Protein AF-A0A9N9B9N1-F1 (afdb_monomer_lite)

Structure (mmCIF, N/CA/C/O backbone):
data_AF-A0A9N9B9N1-F1
#
_entry.id   AF-A0A9N9B9N1-F1
#
loop_
_atom_site.group_PDB
_atom_site.id
_atom_site.type_symbol
_atom_site.label_atom_id
_atom_site.label_alt_id
_atom_site.label_comp_id
_atom_site.label_asym_id
_atom_site.label_entity_id
_atom_site.label_seq_id
_atom_site.pdbx_PDB_ins_code
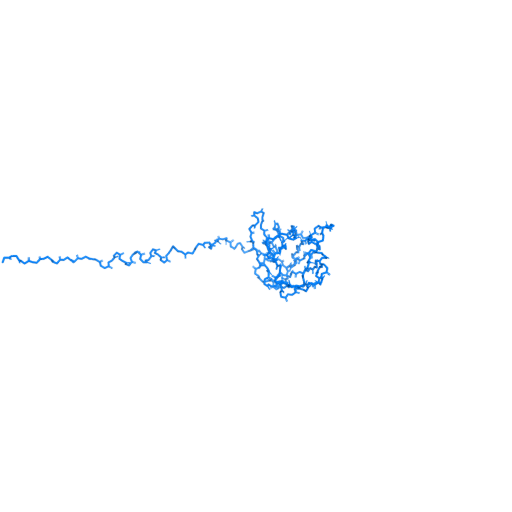_atom_site.Cartn_x
_atom_site.Cartn_y
_atom_site.Cartn_z
_atom_site.occupancy
_atom_site.B_iso_or_equiv
_atom_site.auth_seq_id
_atom_site.auth_comp_id
_atom_site.auth_asym_id
_atom_site.auth_atom_id
_atom_site.pdbx_PDB_model_num
ATOM 1 N N . MET A 1 1 ? -71.454 -36.888 -38.373 1.00 40.66 1 MET A N 1
ATOM 2 C CA . MET A 1 1 ? -70.772 -37.922 -37.566 1.00 40.66 1 MET A CA 1
ATOM 3 C C . MET A 1 1 ? -69.527 -37.266 -36.966 1.00 40.66 1 MET A C 1
ATOM 5 O O . MET A 1 1 ? -68.814 -36.627 -37.720 1.00 40.66 1 MET A O 1
ATOM 9 N N . LEU A 1 2 ? -69.372 -37.355 -35.636 1.00 39.25 2 LEU A N 1
ATOM 10 C CA . LEU A 1 2 ? -68.363 -36.758 -34.728 1.00 39.25 2 LEU A CA 1
ATOM 11 C C . LEU A 1 2 ? -68.266 -35.217 -34.574 1.00 39.25 2 LEU A C 1
ATOM 13 O O . LEU A 1 2 ? -67.904 -34.485 -35.488 1.00 39.25 2 LEU A O 1
ATOM 17 N N . LYS A 1 3 ? -68.555 -34.767 -33.337 1.00 35.62 3 LYS A N 1
ATOM 18 C CA . LYS A 1 3 ? -68.113 -33.497 -32.728 1.00 35.62 3 LYS A CA 1
ATOM 19 C C . LYS A 1 3 ? -66.697 -33.673 -32.085 1.00 35.62 3 LYS A C 1
ATOM 21 O O . LYS A 1 3 ? -66.055 -34.677 -32.382 1.00 35.62 3 LYS A O 1
ATOM 26 N N . PRO A 1 4 ? -66.170 -32.749 -31.246 1.00 48.12 4 PRO A N 1
ATOM 27 C CA . PRO A 1 4 ? -64.843 -32.157 -31.399 1.00 48.12 4 PRO A CA 1
ATOM 28 C C . PRO A 1 4 ? -63.849 -32.715 -30.359 1.00 48.12 4 PRO A C 1
ATOM 30 O O . PRO A 1 4 ? -64.243 -33.394 -29.416 1.00 48.12 4 PRO A O 1
ATOM 33 N N . PHE A 1 5 ? -62.569 -32.359 -30.455 1.00 39.94 5 PHE A N 1
ATOM 34 C CA . PHE A 1 5 ? -61.689 -32.391 -29.286 1.00 39.94 5 PHE A CA 1
ATOM 35 C C . PHE A 1 5 ? -60.999 -31.042 -29.126 1.00 39.94 5 PHE A C 1
ATOM 37 O O . PHE A 1 5 ? -60.086 -30.680 -29.862 1.00 39.94 5 PHE A O 1
ATOM 44 N N . ALA A 1 6 ? -61.493 -30.293 -28.143 1.00 42.19 6 ALA A N 1
ATOM 45 C CA . ALA A 1 6 ? -60.754 -29.229 -27.501 1.00 42.19 6 ALA A CA 1
ATOM 46 C C . ALA A 1 6 ? -59.571 -29.856 -26.755 1.00 42.19 6 ALA A C 1
ATOM 48 O O . ALA A 1 6 ? -59.774 -30.741 -25.924 1.00 42.19 6 ALA A O 1
ATOM 49 N N . PHE A 1 7 ? -58.354 -29.379 -27.015 1.00 39.34 7 PHE A N 1
ATOM 50 C CA . PHE A 1 7 ? -57.241 -29.578 -26.096 1.00 39.34 7 PHE A CA 1
ATOM 51 C C . PHE A 1 7 ? -57.002 -28.273 -25.343 1.00 39.34 7 PHE A C 1
ATOM 53 O O . PHE A 1 7 ? -56.389 -27.323 -25.822 1.00 39.34 7 PHE A O 1
ATOM 60 N N . LEU A 1 8 ? -57.595 -28.239 -24.157 1.00 42.53 8 LEU A N 1
ATOM 61 C CA . LEU A 1 8 ? -57.394 -27.263 -23.105 1.00 42.53 8 LEU A CA 1
ATOM 62 C C . LEU A 1 8 ? -56.224 -27.756 -22.245 1.00 42.53 8 LEU A C 1
ATOM 64 O O . LEU A 1 8 ? -56.429 -28.703 -21.500 1.00 42.5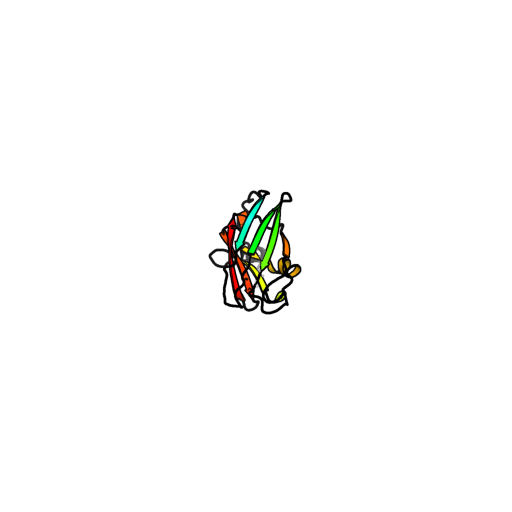3 8 LEU A O 1
ATOM 68 N N . MET A 1 9 ? -55.040 -27.140 -22.307 1.00 39.34 9 MET A N 1
ATOM 69 C CA . MET A 1 9 ? -54.016 -27.193 -21.242 1.00 39.34 9 MET A CA 1
ATOM 70 C C . MET A 1 9 ? -52.885 -26.186 -21.532 1.00 39.34 9 MET A C 1
ATOM 72 O O . MET A 1 9 ? -52.481 -26.089 -22.680 1.00 39.34 9 MET A O 1
ATOM 76 N N . ILE A 1 10 ? -52.222 -25.444 -20.633 1.00 45.28 10 ILE A N 1
ATOM 77 C CA . ILE A 1 10 ? -52.356 -24.995 -19.231 1.00 45.28 10 ILE A CA 1
ATOM 78 C C . ILE A 1 10 ? -51.421 -23.749 -19.166 1.00 45.28 10 ILE A C 1
ATOM 80 O O . ILE A 1 10 ? -50.221 -23.916 -19.383 1.00 45.28 10 ILE A O 1
ATOM 84 N N . PRO A 1 11 ? -51.858 -22.517 -18.817 1.00 45.56 11 PRO A N 1
ATOM 85 C CA . PRO A 1 11 ? -50.962 -21.345 -18.745 1.00 45.56 11 PRO A CA 1
ATOM 86 C C . PRO A 1 11 ? -50.082 -21.286 -17.481 1.00 45.56 11 PRO A C 1
ATOM 88 O O . PRO A 1 11 ? -49.464 -20.264 -17.195 1.00 45.56 11 PRO A O 1
ATOM 91 N N . LYS A 1 12 ? -50.044 -22.350 -16.669 1.00 45.97 12 LYS A N 1
ATOM 92 C CA . LYS A 1 12 ? -49.435 -22.333 -15.327 1.00 45.97 12 LYS A CA 1
ATOM 93 C C . LYS A 1 12 ? -48.037 -22.950 -15.219 1.00 45.97 12 LYS A C 1
ATOM 95 O O . LYS A 1 12 ? -47.396 -22.737 -14.196 1.00 45.97 12 LYS A O 1
ATOM 100 N N . LEU A 1 13 ? -47.523 -23.639 -16.245 1.00 46.22 13 LEU A N 1
ATOM 101 C CA . LEU A 1 13 ? -46.145 -24.166 -16.209 1.00 46.22 13 LEU A CA 1
ATOM 102 C C . LEU A 1 13 ? -45.085 -23.184 -16.732 1.00 46.22 13 LEU A C 1
ATOM 104 O O . LEU A 1 13 ? -43.937 -23.246 -16.299 1.00 46.22 13 LEU A O 1
ATOM 108 N N . LEU A 1 14 ? -45.460 -22.229 -17.589 1.00 44.88 14 LEU A N 1
ATOM 109 C CA . LEU A 1 14 ? -44.500 -21.272 -18.152 1.00 44.88 14 LEU A CA 1
ATOM 110 C C . LEU A 1 14 ? -44.089 -20.185 -17.139 1.00 44.88 14 LEU A C 1
ATOM 112 O O . LEU A 1 14 ? -42.948 -19.733 -17.130 1.00 44.88 14 LEU A O 1
ATOM 116 N N . GLY A 1 15 ? -44.987 -19.829 -16.213 1.00 43.19 15 GLY A N 1
ATOM 117 C CA . GLY A 1 15 ? -44.697 -18.875 -15.137 1.00 43.19 15 GLY A CA 1
ATOM 118 C C . GLY A 1 15 ? -43.810 -19.432 -14.016 1.00 43.19 15 GLY A C 1
ATOM 119 O O . GLY A 1 15 ? -43.163 -18.659 -13.315 1.00 43.19 15 GLY A O 1
ATOM 120 N N . PHE A 1 16 ? -43.747 -20.758 -13.841 1.00 46.84 16 PHE A N 1
ATOM 121 C CA . PHE A 1 16 ? -42.927 -21.382 -12.795 1.00 46.84 16 PHE A CA 1
ATOM 122 C C . PHE A 1 16 ? -41.467 -21.560 -13.243 1.00 46.84 16 PHE A C 1
ATOM 124 O O . PHE A 1 16 ? -40.557 -21.315 -12.457 1.00 46.84 16 PHE A O 1
ATOM 131 N N . LEU A 1 17 ? -41.230 -21.860 -14.526 1.00 44.81 17 LEU A N 1
ATOM 132 C CA . LEU A 1 17 ? -39.879 -21.944 -15.099 1.00 44.81 17 LEU A CA 1
ATOM 133 C C . LEU A 1 17 ? -39.189 -20.573 -15.212 1.00 44.81 17 LEU A C 1
ATOM 135 O O . LEU A 1 17 ? -37.994 -20.473 -14.937 1.00 44.81 17 LEU A O 1
ATOM 139 N N . LEU A 1 18 ? -39.933 -19.492 -15.484 1.00 44.84 18 LEU A N 1
ATOM 140 C CA . LEU A 1 18 ? -39.359 -18.137 -15.511 1.00 44.84 18 LEU A CA 1
ATOM 141 C C . LEU A 1 18 ? -39.012 -17.603 -14.105 1.00 44.84 18 LEU A C 1
ATOM 143 O O . LEU A 1 18 ? -38.116 -16.775 -13.951 1.00 44.84 18 LEU A O 1
ATOM 147 N N . ARG A 1 19 ? -39.675 -18.118 -13.057 1.00 42.84 19 ARG A N 1
ATOM 148 C CA . ARG A 1 19 ? -39.404 -17.753 -11.654 1.00 42.84 19 ARG A CA 1
ATOM 149 C C . ARG A 1 19 ? -38.213 -18.502 -11.049 1.00 42.84 19 ARG A C 1
ATOM 151 O O . ARG A 1 19 ? -37.667 -18.046 -10.047 1.00 42.84 19 ARG A O 1
ATOM 158 N N . ILE A 1 20 ? -37.806 -19.620 -11.653 1.00 46.19 20 ILE A N 1
ATOM 159 C CA . ILE A 1 20 ? -36.588 -20.357 -11.287 1.00 46.19 20 ILE A CA 1
ATOM 160 C C . ILE A 1 20 ? -35.369 -19.750 -12.003 1.00 46.19 20 ILE A C 1
ATOM 162 O O . ILE A 1 20 ? -34.319 -19.604 -11.382 1.00 46.19 20 ILE A O 1
ATOM 166 N N . TYR A 1 21 ? -35.528 -19.270 -13.242 1.00 38.81 21 TYR A N 1
ATOM 167 C CA . TYR A 1 21 ? -34.437 -18.634 -13.995 1.00 38.81 21 TYR A CA 1
ATOM 168 C C . TYR A 1 21 ? -34.027 -17.242 -13.486 1.00 38.81 21 TYR A C 1
ATOM 170 O O . TYR A 1 21 ? -32.867 -16.873 -13.606 1.00 38.81 21 TYR A O 1
ATOM 178 N N . GLN A 1 22 ? -34.915 -16.485 -12.831 1.00 40.22 22 GLN A N 1
ATOM 179 C CA . GLN A 1 22 ? -34.516 -15.241 -12.144 1.00 40.22 22 GLN A CA 1
ATOM 180 C C . GLN A 1 22 ? -33.880 -15.474 -10.761 1.00 40.22 22 GLN A C 1
ATOM 182 O O . GLN A 1 22 ? -33.460 -14.521 -10.105 1.00 40.22 22 GLN A O 1
ATOM 187 N N . LYS A 1 23 ? -33.809 -16.729 -10.297 1.00 41.50 23 LYS A N 1
ATOM 188 C CA . LYS A 1 23 ? -33.276 -17.095 -8.976 1.00 41.50 23 LYS A CA 1
ATOM 189 C C . LYS A 1 23 ? -31.932 -17.831 -9.040 1.00 41.50 23 LYS A C 1
ATOM 191 O O . LYS A 1 23 ? -31.412 -18.214 -7.995 1.00 41.50 23 LYS A O 1
ATOM 196 N N . LEU A 1 24 ? -31.367 -18.004 -10.235 1.00 44.34 24 LEU A N 1
ATOM 197 C CA . LEU A 1 24 ? -30.139 -18.758 -10.486 1.00 44.34 24 LEU A CA 1
ATOM 198 C C . LEU A 1 24 ? -29.281 -18.069 -11.559 1.00 44.34 24 LEU A C 1
ATOM 200 O O . LEU A 1 24 ? -29.029 -18.657 -12.597 1.00 44.34 24 LEU A O 1
ATOM 204 N N . ASP A 1 25 ? -28.858 -16.824 -11.322 1.00 41.22 25 ASP A N 1
ATOM 205 C CA . ASP A 1 25 ? -27.557 -16.351 -11.827 1.00 41.22 25 ASP A CA 1
ATOM 206 C C . ASP A 1 25 ? -27.137 -15.026 -11.169 1.00 41.22 25 ASP A C 1
ATOM 208 O O . ASP A 1 25 ? -27.359 -13.922 -11.665 1.00 41.22 25 ASP A O 1
ATOM 212 N N . LYS A 1 26 ? -26.537 -15.142 -9.985 1.00 40.34 26 LYS A N 1
ATOM 213 C CA . LYS A 1 26 ? -25.451 -14.250 -9.566 1.00 40.34 26 LYS A CA 1
ATOM 214 C C . LYS A 1 26 ? -24.383 -15.137 -8.936 1.00 40.34 26 LYS A C 1
ATOM 216 O O . LYS A 1 26 ? -24.467 -15.413 -7.736 1.00 40.34 26 LYS A O 1
ATOM 221 N N . PRO A 1 27 ? -23.429 -15.654 -9.721 1.00 37.59 27 PRO A N 1
ATOM 222 C CA . PRO A 1 27 ? -22.304 -16.375 -9.161 1.00 37.59 27 PRO A CA 1
ATOM 223 C C . PRO A 1 27 ? -21.456 -15.385 -8.354 1.00 37.59 27 PRO A C 1
ATOM 225 O O . PRO A 1 27 ? -21.017 -14.361 -8.870 1.00 37.59 27 PRO A O 1
ATOM 228 N N . GLY A 1 28 ? -21.248 -15.685 -7.070 1.00 41.22 28 GLY A N 1
ATOM 229 C CA . GLY A 1 28 ? -20.097 -15.159 -6.335 1.00 41.22 28 GLY A CA 1
ATOM 230 C C . GLY A 1 28 ? -20.293 -13.946 -5.426 1.00 41.22 28 GLY A C 1
ATOM 231 O O . GLY A 1 28 ? -19.295 -13.316 -5.094 1.00 41.22 28 GLY A O 1
ATOM 232 N N . LEU A 1 29 ? -21.503 -13.627 -4.945 1.00 38.44 29 LEU A N 1
ATOM 233 C CA . LEU A 1 29 ? -21.584 -12.795 -3.734 1.00 38.44 29 LEU A CA 1
ATOM 234 C C . LEU A 1 29 ? -21.310 -13.693 -2.519 1.00 38.44 29 LEU A C 1
ATOM 236 O O . LEU A 1 29 ? -22.238 -14.216 -1.896 1.00 38.44 29 LEU A O 1
ATOM 240 N N . ASP A 1 30 ? -20.022 -13.931 -2.257 1.00 40.31 30 ASP A N 1
ATOM 241 C CA . ASP A 1 30 ? -19.520 -14.508 -1.012 1.00 40.31 30 ASP A CA 1
ATOM 242 C C . ASP A 1 30 ? -20.118 -13.684 0.131 1.00 40.31 30 ASP A C 1
ATOM 244 O O . ASP A 1 30 ? -19.720 -12.545 0.382 1.00 40.31 30 ASP A O 1
ATOM 248 N N . ARG A 1 31 ? -21.157 -14.217 0.784 1.00 42.12 31 ARG A N 1
ATOM 249 C CA . ARG A 1 31 ? -21.695 -13.641 2.016 1.00 42.12 31 ARG A CA 1
ATOM 250 C C . ARG A 1 31 ? -20.704 -13.970 3.123 1.00 42.12 31 ARG A C 1
ATOM 252 O O . ARG A 1 31 ? -21.028 -14.717 4.045 1.00 42.12 31 ARG A O 1
ATOM 259 N N . ARG A 1 32 ? -19.507 -13.386 3.048 1.00 43.97 32 ARG A N 1
ATOM 260 C CA . ARG A 1 32 ? -18.729 -13.130 4.249 1.00 43.97 32 ARG A CA 1
ATOM 261 C C . ARG A 1 32 ? -19.653 -12.296 5.109 1.00 43.97 32 ARG A C 1
ATOM 263 O O . ARG A 1 32 ? -20.065 -11.201 4.731 1.00 43.97 32 ARG A O 1
ATOM 270 N N . VAL A 1 33 ? -20.078 -12.885 6.218 1.00 42.03 33 VAL A N 1
ATOM 271 C CA . VAL A 1 33 ? -20.577 -12.127 7.352 1.00 42.03 33 VAL A CA 1
ATOM 272 C C . VAL A 1 33 ? -19.554 -11.014 7.521 1.00 42.03 33 VAL A C 1
ATOM 274 O O . VAL A 1 33 ? -18.408 -11.300 7.863 1.00 42.03 33 VAL A O 1
ATOM 277 N N . TYR A 1 34 ? -19.926 -9.779 7.179 1.00 43.44 34 TYR A N 1
ATOM 278 C CA . TYR A 1 34 ? -19.193 -8.612 7.628 1.00 43.44 34 TYR A CA 1
ATOM 279 C C . TYR A 1 34 ? -19.348 -8.674 9.140 1.00 43.44 34 TYR A C 1
ATOM 281 O O . TYR A 1 34 ? -20.323 -8.177 9.703 1.00 43.44 34 TYR A O 1
ATOM 289 N N . LEU A 1 35 ? -18.456 -9.422 9.794 1.00 45.72 35 LEU A N 1
ATOM 290 C CA . LEU A 1 35 ? -18.167 -9.205 11.191 1.00 45.72 35 LEU A CA 1
ATOM 291 C C . LEU A 1 35 ? -17.943 -7.709 11.236 1.00 45.72 35 LEU A C 1
ATOM 293 O O . LEU A 1 35 ? -17.103 -7.197 10.502 1.00 45.72 35 LEU A O 1
ATOM 297 N N . THR A 1 36 ? -18.798 -6.997 11.960 1.00 46.72 36 THR A N 1
ATOM 298 C CA . THR A 1 36 ? -18.614 -5.574 12.179 1.00 46.72 36 THR A CA 1
ATOM 299 C C . THR A 1 36 ? -17.339 -5.469 12.997 1.00 46.72 36 THR A C 1
ATOM 301 O O . THR A 1 36 ? -17.373 -5.499 14.228 1.00 46.72 36 THR A O 1
ATOM 304 N N . THR A 1 37 ? -16.201 -5.496 12.310 1.00 56.28 37 THR A N 1
ATOM 305 C CA . THR A 1 37 ? -14.886 -5.432 12.909 1.00 56.28 37 THR A CA 1
ATOM 306 C C . THR A 1 37 ? -14.884 -4.106 13.643 1.00 56.28 37 THR A C 1
ATOM 308 O O . THR A 1 37 ? -15.175 -3.057 13.060 1.00 56.28 37 THR A O 1
ATOM 311 N N . LYS A 1 38 ? -14.747 -4.158 14.971 1.00 63.75 38 LYS A N 1
ATOM 312 C CA . LYS A 1 38 ? -14.807 -2.955 15.798 1.00 63.75 38 LYS A CA 1
ATOM 313 C C . LYS A 1 38 ? -13.619 -2.087 15.404 1.00 63.75 38 LYS A C 1
ATOM 315 O O . LYS A 1 38 ? -12.518 -2.341 15.870 1.00 63.75 38 LYS A O 1
ATOM 320 N N . ARG A 1 39 ? -13.871 -1.078 14.569 1.00 74.06 39 ARG A N 1
ATOM 321 C CA . ARG A 1 39 ? -12.916 -0.016 14.251 1.00 74.06 39 ARG A CA 1
ATOM 322 C C . ARG A 1 39 ? -12.422 0.600 15.556 1.00 74.06 39 ARG A C 1
ATOM 324 O O . ARG A 1 39 ? -13.243 1.038 16.371 1.00 74.06 39 ARG A O 1
ATOM 331 N N . LYS A 1 40 ? -11.110 0.590 15.775 1.00 77.81 40 LYS A N 1
ATOM 332 C CA . LYS A 1 40 ? -10.467 1.211 16.935 1.00 77.81 40 LYS A CA 1
ATOM 333 C C . LYS A 1 40 ? -9.553 2.306 16.423 1.00 77.81 40 LYS A C 1
ATOM 335 O O . LYS A 1 40 ? -8.560 2.023 15.763 1.00 77.81 40 LYS A O 1
ATOM 340 N N . ALA A 1 41 ? -9.903 3.551 16.727 1.00 84.19 41 ALA A N 1
ATOM 341 C CA . ALA A 1 41 ? -9.024 4.673 16.441 1.00 84.19 41 ALA A CA 1
ATOM 342 C C . ALA A 1 41 ? -7.653 4.433 17.094 1.00 84.19 41 ALA A C 1
ATOM 344 O O . ALA A 1 41 ? -7.583 3.985 18.242 1.00 84.19 41 ALA A O 1
ATOM 345 N N . GLY A 1 42 ? -6.584 4.711 16.351 1.00 86.56 42 GLY A N 1
ATOM 346 C CA . GLY A 1 42 ? -5.206 4.500 16.790 1.00 86.56 42 GLY A CA 1
ATOM 347 C C . GLY A 1 42 ? -4.624 3.120 16.481 1.00 86.56 42 GLY A C 1
ATOM 348 O O . GLY A 1 42 ? -3.447 2.910 16.762 1.00 86.56 42 GLY A O 1
ATOM 349 N N . ASP A 1 43 ? -5.384 2.193 15.888 1.00 94.31 43 ASP A N 1
ATOM 350 C CA . ASP A 1 43 ? -4.793 0.963 15.355 1.00 94.31 43 ASP A CA 1
ATOM 351 C C . ASP A 1 43 ? -3.867 1.293 14.174 1.00 94.31 43 ASP A C 1
ATOM 353 O O . ASP A 1 43 ? -4.223 2.064 13.281 1.00 94.31 43 ASP A O 1
ATOM 357 N N . VAL A 1 44 ? -2.672 0.700 14.172 1.00 96.50 44 VAL A N 1
ATOM 358 C CA . VAL A 1 44 ? -1.645 0.908 13.145 1.00 96.50 44 VAL A CA 1
ATOM 359 C C . VAL A 1 44 ? -1.160 -0.439 12.625 1.00 96.50 44 VAL A C 1
ATOM 361 O O . VAL A 1 44 ? -0.999 -1.395 13.385 1.00 96.50 44 VAL A O 1
ATOM 364 N N . ALA A 1 45 ? -0.912 -0.521 11.323 1.00 97.94 45 ALA A N 1
ATOM 365 C CA . ALA A 1 45 ? -0.260 -1.654 10.689 1.00 97.94 45 ALA A CA 1
ATOM 366 C C . ALA A 1 45 ? 0.774 -1.190 9.663 1.00 97.94 45 ALA A C 1
ATOM 368 O O . ALA A 1 45 ? 0.676 -0.098 9.111 1.00 97.94 45 ALA A O 1
ATOM 369 N N . VAL A 1 46 ? 1.773 -2.028 9.408 1.00 98.38 46 VAL A N 1
ATOM 370 C CA . VAL A 1 46 ? 2.900 -1.723 8.527 1.00 98.38 46 VAL A CA 1
ATOM 371 C C . VAL A 1 46 ? 3.167 -2.903 7.601 1.00 98.38 46 VAL A C 1
ATOM 373 O O . VAL A 1 46 ? 3.094 -4.065 8.011 1.00 98.38 46 VAL A O 1
ATOM 376 N N . ALA A 1 47 ? 3.485 -2.595 6.348 1.00 98.38 47 ALA A N 1
ATOM 377 C CA . ALA A 1 47 ? 4.002 -3.522 5.357 1.00 98.38 47 ALA A CA 1
ATOM 378 C C . ALA A 1 47 ? 5.363 -3.019 4.862 1.00 98.38 47 ALA A C 1
ATOM 380 O O . ALA A 1 47 ? 5.448 -2.107 4.039 1.00 98.38 47 ALA A O 1
ATOM 381 N N . THR A 1 48 ? 6.430 -3.632 5.371 1.00 98.19 48 THR A N 1
ATOM 382 C CA . THR A 1 48 ? 7.809 -3.339 4.964 1.00 98.19 48 THR A CA 1
ATOM 383 C C . THR A 1 48 ? 8.221 -4.299 3.855 1.00 98.19 48 THR A C 1
ATOM 385 O O . THR A 1 48 ? 8.274 -5.518 4.056 1.00 98.19 48 THR A O 1
ATOM 388 N N . PHE A 1 49 ? 8.535 -3.759 2.682 1.00 97.25 49 PHE A N 1
ATOM 389 C CA . PHE A 1 49 ? 9.122 -4.530 1.598 1.00 97.25 49 PHE A CA 1
ATOM 390 C C . PHE A 1 49 ? 10.613 -4.755 1.875 1.00 97.25 49 PHE A C 1
ATOM 392 O O . PHE A 1 49 ? 11.335 -3.791 2.149 1.00 97.25 49 PHE A O 1
ATOM 399 N N . PRO A 1 50 ? 11.097 -6.006 1.809 1.00 92.81 50 PRO A N 1
ATOM 400 C CA . PRO A 1 50 ? 12.483 -6.316 2.128 1.00 92.81 50 PRO A CA 1
ATOM 401 C C . PRO A 1 50 ? 13.429 -5.652 1.132 1.00 92.81 50 PRO A C 1
ATOM 403 O O . PRO A 1 50 ? 13.121 -5.562 -0.053 1.00 92.81 50 PRO A O 1
ATOM 406 N N . TYR A 1 51 ? 14.605 -5.238 1.606 1.00 90.81 51 TYR A N 1
ATOM 407 C CA . TYR A 1 51 ? 15.673 -4.766 0.730 1.00 90.81 51 TYR A CA 1
ATOM 408 C C . TYR A 1 51 ? 16.034 -5.831 -0.317 1.00 90.81 51 TYR A C 1
ATOM 410 O O . TYR A 1 51 ? 16.120 -7.021 -0.007 1.00 90.81 51 TYR A O 1
ATOM 418 N N . SER A 1 52 ? 16.281 -5.389 -1.547 1.00 90.25 52 SER A N 1
ATOM 419 C CA . SER A 1 52 ? 16.725 -6.231 -2.652 1.00 90.25 52 SER A CA 1
ATOM 420 C C . SER A 1 52 ? 17.685 -5.443 -3.540 1.00 90.25 52 SER A C 1
ATOM 422 O O . SER A 1 52 ? 17.490 -4.255 -3.782 1.00 90.25 52 SER A O 1
ATOM 424 N N . ASP A 1 53 ? 18.718 -6.119 -4.029 1.00 85.81 53 ASP A N 1
ATOM 425 C CA . ASP A 1 53 ? 19.641 -5.643 -5.062 1.00 85.81 53 ASP A CA 1
ATOM 426 C C . ASP A 1 53 ? 19.039 -5.733 -6.476 1.00 85.81 53 ASP A C 1
ATOM 428 O O . ASP A 1 53 ? 19.513 -5.090 -7.416 1.00 85.81 53 ASP A O 1
ATOM 432 N N . ASN A 1 54 ? 17.957 -6.498 -6.638 1.00 89.31 54 ASN A N 1
ATOM 433 C CA . ASN A 1 54 ? 17.212 -6.566 -7.880 1.00 89.31 54 ASN A CA 1
ATOM 434 C C . ASN A 1 54 ? 16.399 -5.281 -8.080 1.00 89.31 54 ASN A C 1
ATOM 436 O O . ASN A 1 54 ? 15.384 -5.055 -7.425 1.00 89.31 54 ASN A O 1
ATOM 440 N N . VAL A 1 55 ? 16.796 -4.485 -9.074 1.00 85.38 55 VAL A N 1
ATOM 441 C CA . VAL A 1 55 ? 16.132 -3.226 -9.467 1.00 85.38 55 VAL A CA 1
ATOM 442 C C . VAL A 1 55 ? 14.651 -3.388 -9.830 1.00 85.38 55 VAL A C 1
ATOM 444 O O . VAL A 1 55 ? 13.912 -2.406 -9.871 1.00 85.38 55 VAL A O 1
ATOM 447 N N . ASN A 1 56 ? 14.212 -4.617 -10.114 1.00 89.25 56 ASN A N 1
ATOM 448 C CA . ASN A 1 56 ? 12.822 -4.937 -10.414 1.00 89.25 56 ASN A CA 1
ATOM 449 C C . ASN A 1 56 ? 11.954 -5.186 -9.182 1.00 89.25 56 ASN A C 1
ATOM 451 O O . ASN A 1 56 ? 10.731 -5.205 -9.318 1.00 89.25 56 ASN A O 1
ATOM 455 N N . THR A 1 57 ? 12.572 -5.382 -8.022 1.00 94.56 57 THR A N 1
ATOM 456 C CA . THR A 1 57 ? 11.875 -5.675 -6.779 1.00 94.56 57 THR A CA 1
ATOM 457 C C . THR A 1 57 ? 11.517 -4.374 -6.072 1.00 94.56 57 THR A C 1
ATOM 459 O O . THR A 1 57 ? 12.362 -3.491 -5.880 1.00 94.56 57 THR A O 1
ATOM 462 N N . VAL A 1 58 ? 10.252 -4.251 -5.680 1.00 96.62 58 VAL A N 1
ATOM 463 C CA . VAL A 1 58 ? 9.773 -3.137 -4.866 1.00 96.62 58 VAL A CA 1
ATOM 464 C C . VAL A 1 58 ? 10.365 -3.248 -3.471 1.00 96.62 58 VAL A C 1
ATOM 466 O O . VAL A 1 58 ? 10.277 -4.292 -2.829 1.00 96.62 58 VAL A O 1
ATOM 469 N N . THR A 1 59 ? 10.959 -2.151 -3.014 1.00 97.50 59 THR A N 1
ATOM 470 C CA . THR A 1 59 ? 11.445 -1.959 -1.644 1.00 97.50 59 THR A CA 1
ATOM 471 C C . THR A 1 59 ? 10.797 -0.701 -1.067 1.00 97.50 59 THR A C 1
ATOM 473 O O . THR A 1 59 ? 10.3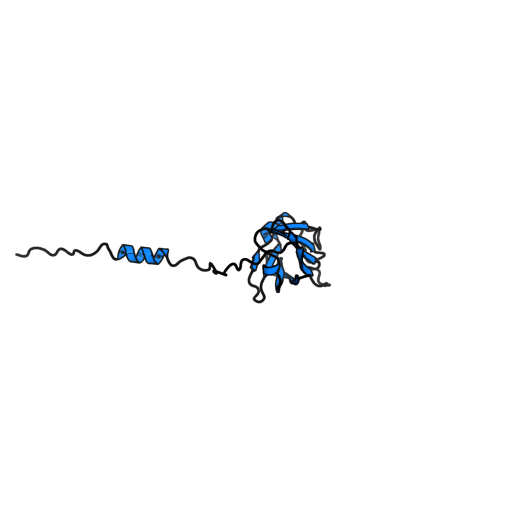49 0.160 -1.825 1.00 97.50 59 THR A O 1
ATOM 476 N N . GLY A 1 60 ? 10.748 -0.567 0.258 1.00 97.00 60 GLY A N 1
ATOM 477 C CA . GLY A 1 60 ? 10.124 0.575 0.933 1.00 97.00 60 GLY A CA 1
ATOM 478 C C . GLY A 1 60 ? 9.110 0.142 1.980 1.00 97.00 60 GLY A C 1
ATOM 479 O O . GLY A 1 60 ? 9.138 -0.998 2.444 1.00 97.00 60 GLY A O 1
ATOM 480 N N . GLU A 1 61 ? 8.222 1.053 2.358 1.00 97.81 61 GLU A N 1
ATOM 481 C CA . GLU A 1 61 ? 7.295 0.823 3.462 1.00 97.81 61 GLU A CA 1
ATOM 482 C C . GLU A 1 61 ? 5.945 1.488 3.222 1.00 97.81 61 GLU A C 1
ATOM 484 O O . GLU A 1 61 ? 5.866 2.616 2.728 1.00 97.81 61 GLU A O 1
ATOM 489 N N . ILE A 1 62 ? 4.890 0.762 3.588 1.00 98.25 62 ILE A N 1
ATOM 490 C CA . ILE A 1 62 ? 3.511 1.238 3.610 1.00 98.25 62 ILE A CA 1
ATOM 491 C C . ILE A 1 62 ? 2.995 1.156 5.043 1.00 98.25 62 ILE A C 1
ATOM 493 O O . ILE A 1 62 ? 3.095 0.113 5.691 1.00 98.25 62 ILE A O 1
ATOM 497 N N . HIS A 1 63 ? 2.399 2.240 5.514 1.00 98.25 63 HIS A N 1
ATOM 498 C CA . HIS A 1 63 ? 1.755 2.366 6.807 1.00 98.25 63 HIS A CA 1
ATOM 499 C C . HIS A 1 63 ? 0.251 2.503 6.628 1.00 98.25 63 HIS A C 1
ATOM 501 O O . HIS A 1 63 ? -0.232 3.221 5.756 1.00 98.25 63 HIS A O 1
ATOM 507 N N . PHE A 1 64 ? -0.487 1.853 7.513 1.00 98.25 64 PHE A N 1
ATOM 508 C CA . PHE A 1 64 ? -1.925 1.973 7.638 1.00 98.25 64 PHE A CA 1
ATOM 509 C C . PHE A 1 64 ? -2.243 2.437 9.055 1.00 98.25 64 PHE A C 1
ATOM 511 O O . PHE A 1 64 ? -1.738 1.851 10.010 1.00 98.25 64 PHE A O 1
ATOM 518 N N . SER A 1 65 ? -3.084 3.453 9.215 1.00 97.06 65 SER A N 1
ATOM 519 C CA . SER A 1 65 ? -3.542 3.907 10.529 1.00 97.06 65 SER A CA 1
ATOM 520 C C . SER A 1 65 ? -5.032 4.214 10.533 1.00 97.06 65 SER A C 1
ATOM 522 O O . SER A 1 65 ? -5.565 4.801 9.595 1.00 97.06 65 SER A O 1
ATOM 524 N N . GLU A 1 66 ? -5.726 3.798 11.587 1.00 95.19 66 GLU A N 1
ATOM 525 C CA . GLU A 1 66 ? -7.159 4.029 11.738 1.00 95.19 66 GLU A CA 1
ATOM 526 C C . GLU A 1 66 ? -7.422 5.340 12.489 1.00 95.19 66 GLU A C 1
ATOM 528 O O . GLU A 1 66 ? -6.953 5.540 13.613 1.00 95.19 66 GLU A O 1
ATOM 533 N N . THR A 1 67 ? -8.174 6.247 11.869 1.00 92.50 67 THR A N 1
ATOM 534 C CA . THR A 1 67 ? -8.505 7.566 12.419 1.00 92.50 67 THR A CA 1
ATOM 535 C C . THR A 1 67 ? -9.806 7.538 13.225 1.00 92.50 67 THR A C 1
ATOM 537 O O . THR A 1 67 ? -10.622 6.617 13.110 1.00 92.50 67 THR A O 1
ATOM 540 N N . GLU A 1 68 ? -10.038 8.575 14.035 1.00 89.06 68 GLU A N 1
ATOM 541 C CA . GLU A 1 68 ? -11.280 8.736 14.812 1.00 89.06 68 GLU A CA 1
ATOM 542 C C . GLU A 1 68 ? -12.532 8.815 13.923 1.00 89.06 68 GLU A C 1
ATOM 544 O O . GLU A 1 68 ? -13.597 8.315 14.292 1.00 89.06 68 GLU A O 1
ATOM 549 N N . ASP A 1 69 ? -12.375 9.321 12.697 1.00 89.75 69 ASP A N 1
ATOM 550 C CA . ASP A 1 69 ? -13.427 9.417 11.679 1.00 89.75 69 ASP A CA 1
ATOM 551 C C . ASP A 1 69 ? -13.761 8.072 11.015 1.00 89.75 69 ASP A C 1
ATOM 553 O O . ASP A 1 69 ? -14.472 8.025 10.007 1.00 89.75 69 ASP A O 1
ATOM 557 N N . LYS A 1 70 ? -13.260 6.960 11.571 1.00 88.06 70 LYS A N 1
ATOM 558 C CA . LYS A 1 70 ? -13.429 5.607 11.032 1.00 88.06 70 LYS A CA 1
ATOM 559 C C . LYS A 1 70 ? -12.883 5.500 9.610 1.00 88.06 70 LYS A C 1
ATOM 561 O O . LYS A 1 70 ? -13.497 4.834 8.776 1.00 88.06 70 LYS A O 1
ATOM 566 N N . LYS A 1 71 ? -11.760 6.149 9.318 1.00 94.31 71 LYS A N 1
ATOM 567 C CA . LYS A 1 71 ? -11.043 5.989 8.050 1.00 94.31 71 LYS A CA 1
ATOM 568 C C . LYS A 1 71 ? -9.730 5.267 8.295 1.00 94.31 71 LYS A C 1
ATOM 570 O O . LYS A 1 71 ? -9.181 5.351 9.387 1.00 94.31 71 LYS A O 1
ATOM 575 N N . VAL A 1 72 ? -9.223 4.590 7.275 1.00 96.88 72 VAL A N 1
ATOM 576 C CA . VAL A 1 72 ? -7.866 4.049 7.277 1.00 96.88 72 VAL A CA 1
ATOM 577 C C . VAL A 1 72 ? -7.000 4.927 6.390 1.00 96.88 72 VAL A C 1
ATOM 579 O O . VAL A 1 72 ? -7.178 4.959 5.174 1.00 96.88 72 VAL A O 1
ATOM 582 N N . THR A 1 73 ? -6.059 5.634 6.994 1.00 97.50 73 THR A N 1
ATOM 583 C CA . THR A 1 73 ? -5.018 6.361 6.276 1.00 97.50 73 THR A CA 1
ATOM 584 C C . THR A 1 73 ? -3.960 5.366 5.827 1.00 97.50 73 THR A C 1
ATOM 586 O O . THR A 1 73 ? -3.369 4.681 6.651 1.00 97.50 73 THR A O 1
ATOM 589 N N . CYS A 1 74 ? -3.731 5.280 4.523 1.00 98.19 74 CYS A N 1
ATOM 590 C CA . CYS A 1 74 ? -2.634 4.554 3.902 1.00 98.19 74 CYS A CA 1
ATOM 591 C C . CYS A 1 74 ? -1.584 5.572 3.464 1.00 98.19 74 CYS A C 1
ATOM 593 O O . CYS A 1 74 ? -1.879 6.430 2.632 1.00 98.19 74 CYS A O 1
ATOM 595 N N . SER A 1 75 ? -0.381 5.494 4.010 1.00 98.19 75 SER A N 1
ATOM 596 C CA . SER A 1 75 ? 0.744 6.333 3.607 1.00 98.19 75 SER A CA 1
ATOM 597 C C . SER A 1 75 ? 1.969 5.484 3.336 1.00 98.19 75 SER A C 1
ATOM 599 O O . SER A 1 75 ? 2.075 4.356 3.807 1.00 98.19 75 SER A O 1
ATOM 601 N N . GLY A 1 76 ? 2.914 5.998 2.565 1.00 97.75 76 GLY A N 1
ATOM 602 C CA . GLY A 1 76 ? 4.131 5.247 2.318 1.00 97.75 76 GLY A CA 1
ATOM 603 C C . GLY A 1 76 ? 5.047 5.881 1.301 1.00 97.75 76 GLY A C 1
ATOM 604 O O . GLY A 1 76 ? 4.775 6.944 0.741 1.00 97.75 76 GLY A O 1
ATOM 605 N N . GLN A 1 77 ? 6.149 5.182 1.076 1.00 97.62 77 GLN A N 1
ATOM 606 C CA . GLN A 1 77 ? 7.100 5.476 0.023 1.00 97.62 77 GLN A CA 1
ATOM 607 C C . GLN A 1 77 ? 7.761 4.173 -0.415 1.00 97.62 77 GLN A C 1
ATOM 609 O O . GLN A 1 77 ? 8.171 3.355 0.413 1.00 97.62 77 GLN A O 1
ATOM 614 N N . MET A 1 78 ? 7.889 3.992 -1.727 1.00 96.75 78 MET A N 1
ATOM 615 C CA . MET A 1 78 ? 8.643 2.884 -2.300 1.00 96.75 78 MET A CA 1
ATOM 616 C C . MET A 1 78 ? 9.948 3.414 -2.889 1.00 96.75 78 MET A C 1
ATOM 618 O O . MET A 1 78 ? 9.960 4.425 -3.583 1.00 96.75 78 MET A O 1
ATOM 622 N N . ASN A 1 79 ? 11.059 2.743 -2.604 1.00 96.19 79 ASN A N 1
ATOM 623 C CA . ASN A 1 79 ? 12.401 3.221 -2.943 1.00 96.19 79 ASN A CA 1
ATOM 624 C C . ASN A 1 79 ? 12.930 2.634 -4.261 1.00 96.19 79 ASN A C 1
ATOM 626 O O . ASN A 1 79 ? 13.825 3.209 -4.876 1.00 96.19 79 ASN A O 1
ATOM 630 N N . SER A 1 80 ? 12.397 1.491 -4.696 1.00 95.69 80 SER A N 1
ATOM 631 C CA . SER A 1 80 ? 12.802 0.801 -5.929 1.00 95.69 80 SER A CA 1
ATOM 632 C C . SER A 1 80 ? 11.645 -0.007 -6.532 1.00 95.69 80 SER A C 1
ATOM 634 O O . SER A 1 80 ? 10.553 -0.042 -5.966 1.00 95.69 80 SER A O 1
ATOM 636 N N . GLY A 1 81 ? 11.890 -0.694 -7.656 1.00 92.88 81 GLY A N 1
ATOM 637 C CA . GLY A 1 81 ? 10.952 -1.636 -8.283 1.00 92.88 81 GLY A CA 1
ATOM 638 C C . GLY A 1 81 ? 10.127 -1.059 -9.436 1.00 92.88 81 GLY A C 1
ATOM 639 O O . GLY A 1 81 ? 9.473 -1.820 -10.158 1.00 92.88 81 GLY A O 1
ATOM 640 N N . PHE A 1 82 ? 10.213 0.256 -9.661 1.00 93.62 82 PHE A N 1
ATOM 641 C CA . PHE A 1 82 ? 9.492 0.971 -10.709 1.00 93.62 82 PHE A CA 1
ATOM 642 C C . PHE A 1 82 ? 10.414 1.288 -11.887 1.00 93.62 82 PHE A C 1
ATOM 644 O O . PHE A 1 82 ? 11.430 1.961 -11.741 1.00 93.62 82 PHE A O 1
ATOM 651 N N . GLN A 1 83 ? 10.049 0.809 -13.079 1.00 90.25 83 GLN A N 1
ATOM 652 C CA . GLN A 1 83 ? 10.822 1.006 -14.318 1.00 90.25 83 GLN A CA 1
ATOM 653 C C . GLN A 1 83 ? 10.179 2.005 -15.287 1.00 90.25 83 GLN A C 1
ATOM 655 O O . GLN A 1 83 ? 10.744 2.315 -16.332 1.00 90.25 83 GLN A O 1
ATOM 660 N N . ASN A 1 84 ? 8.975 2.473 -14.969 1.00 88.81 84 ASN A N 1
ATOM 661 C CA . ASN A 1 84 ? 8.189 3.377 -15.794 1.00 88.81 84 ASN A CA 1
ATOM 662 C C . ASN A 1 84 ? 7.429 4.327 -14.865 1.00 88.81 84 ASN A C 1
ATOM 664 O O . ASN A 1 84 ? 6.945 3.891 -13.826 1.00 88.81 84 ASN A O 1
ATOM 668 N N . THR A 1 85 ? 7.336 5.601 -15.238 1.00 91.69 85 THR A N 1
ATOM 669 C CA . THR A 1 85 ? 6.671 6.654 -14.460 1.00 91.69 85 THR A CA 1
ATOM 670 C C . THR A 1 85 ? 5.144 6.624 -14.556 1.00 91.69 85 THR A C 1
ATOM 672 O O . THR A 1 85 ? 4.475 7.296 -13.779 1.00 91.69 85 THR A O 1
ATOM 675 N N . HIS A 1 86 ? 4.568 5.873 -15.498 1.00 90.19 86 HIS A N 1
ATOM 676 C CA . HIS A 1 86 ? 3.123 5.827 -15.699 1.00 90.19 86 HIS A CA 1
ATOM 677 C C . HIS A 1 86 ? 2.446 4.944 -14.630 1.00 90.19 86 HIS A C 1
ATOM 679 O O . HIS A 1 86 ? 2.727 3.739 -14.591 1.00 90.19 86 HIS A O 1
ATOM 685 N N . PRO A 1 87 ? 1.534 5.492 -13.803 1.00 84.62 87 PRO A N 1
ATOM 686 C CA . PRO A 1 87 ? 0.921 4.772 -12.682 1.00 84.62 87 PRO A CA 1
ATOM 687 C C . PRO A 1 87 ? 0.083 3.567 -13.125 1.00 84.62 87 PRO A C 1
ATOM 689 O O . PRO A 1 87 ? 0.194 2.509 -12.518 1.00 84.62 87 PRO A O 1
ATOM 692 N N . ASP A 1 88 ? -0.629 3.666 -14.254 1.00 87.69 88 ASP A N 1
ATOM 693 C CA . ASP A 1 88 ? -1.437 2.578 -14.843 1.00 87.69 88 ASP A CA 1
ATOM 694 C C . ASP A 1 88 ? -0.666 1.299 -15.229 1.00 87.69 88 ASP A C 1
ATOM 696 O O . ASP A 1 88 ? -1.256 0.348 -15.748 1.00 87.69 88 ASP A O 1
ATOM 700 N N . ASN A 1 89 ? 0.657 1.272 -15.058 1.00 91.88 89 ASN A N 1
ATOM 701 C CA . ASN A 1 89 ? 1.462 0.067 -15.247 1.00 91.88 89 ASN A CA 1
ATOM 702 C C . ASN A 1 89 ? 1.530 -0.815 -13.997 1.00 91.88 89 ASN A C 1
ATOM 704 O O . ASN A 1 89 ? 2.110 -1.904 -14.074 1.00 91.88 89 ASN A O 1
ATOM 708 N N . PHE A 1 90 ? 0.969 -0.359 -12.875 1.00 94.62 90 PHE A N 1
ATOM 709 C CA . PHE A 1 90 ? 1.075 -1.017 -11.584 1.00 94.62 90 PHE A CA 1
ATOM 710 C C . PHE A 1 90 ? -0.293 -1.208 -10.936 1.00 94.62 90 PHE A C 1
ATOM 712 O O . PHE A 1 90 ? -1.121 -0.302 -10.935 1.00 94.62 90 PHE A O 1
ATOM 719 N N . ASP A 1 91 ? -0.482 -2.379 -10.336 1.00 95.69 91 ASP A N 1
ATOM 720 C CA . ASP A 1 91 ? -1.634 -2.693 -9.499 1.00 95.69 91 ASP A CA 1
ATOM 721 C C . ASP A 1 91 ? -1.199 -2.733 -8.033 1.00 95.69 91 ASP A C 1
ATOM 723 O O . ASP A 1 91 ? -0.124 -3.251 -7.704 1.00 95.69 91 ASP A O 1
ATOM 727 N N . TYR A 1 92 ? -2.064 -2.236 -7.151 1.00 96.88 92 TYR A N 1
ATOM 728 C CA . TYR A 1 92 ? -1.837 -2.172 -5.710 1.00 96.88 92 TYR A CA 1
ATOM 729 C C . TYR A 1 92 ? -2.963 -2.922 -5.006 1.00 96.88 92 TYR A C 1
ATOM 731 O O . TYR A 1 92 ? -4.093 -2.438 -4.916 1.00 96.88 92 TYR A O 1
ATOM 739 N N . VAL A 1 93 ? -2.672 -4.126 -4.520 1.00 97.44 93 VAL A N 1
ATOM 740 C CA . VAL A 1 93 ? -3.696 -5.030 -3.983 1.00 97.44 93 VAL A CA 1
ATOM 741 C C . VAL A 1 93 ? -3.295 -5.587 -2.624 1.00 97.44 93 VAL A C 1
ATOM 743 O O . VAL A 1 93 ? -2.118 -5.769 -2.326 1.00 97.44 93 VAL A O 1
ATOM 746 N N . ILE A 1 94 ? -4.294 -5.904 -1.807 1.00 98.25 94 ILE A N 1
ATOM 747 C CA . ILE A 1 94 ? -4.137 -6.698 -0.591 1.00 98.25 94 ILE A CA 1
ATOM 748 C C . ILE A 1 94 ? -4.665 -8.096 -0.880 1.00 98.25 94 ILE A C 1
ATOM 750 O O . ILE A 1 94 ? -5.809 -8.244 -1.320 1.00 98.25 94 ILE A O 1
ATOM 754 N N . VAL A 1 95 ? -3.853 -9.118 -0.620 1.00 97.69 95 VAL A N 1
ATOM 755 C CA . VAL A 1 95 ? -4.194 -10.525 -0.866 1.00 97.69 95 VAL A CA 1
ATOM 756 C C . VAL A 1 95 ? -4.101 -11.365 0.400 1.00 97.69 95 VAL A C 1
ATOM 758 O O . VAL A 1 95 ? -3.289 -11.078 1.279 1.00 97.69 95 VAL A O 1
ATOM 761 N N . ASP A 1 96 ? -4.914 -12.413 0.484 1.00 97.69 96 ASP A N 1
ATOM 762 C CA . ASP A 1 96 ? -4.820 -13.406 1.553 1.00 97.69 96 ASP A CA 1
ATOM 763 C C . ASP A 1 96 ? -3.684 -14.418 1.301 1.00 97.69 96 ASP A C 1
ATOM 765 O O . ASP A 1 96 ? -2.907 -14.314 0.348 1.00 97.69 96 ASP A O 1
ATOM 769 N N . LYS A 1 97 ? -3.571 -15.415 2.184 1.00 95.56 97 LYS A N 1
ATOM 770 C CA . LYS A 1 97 ? -2.547 -16.471 2.110 1.00 95.56 97 LYS A CA 1
ATOM 771 C C . LYS A 1 97 ? -2.653 -17.363 0.866 1.00 95.56 97 LYS A C 1
ATOM 773 O O . LYS A 1 97 ? -1.689 -18.051 0.550 1.00 95.56 97 LYS A O 1
ATOM 778 N N . ASP A 1 98 ? -3.814 -17.374 0.211 1.00 95.94 98 ASP A N 1
ATOM 779 C CA . ASP A 1 98 ? -4.100 -18.168 -0.983 1.00 95.94 98 ASP A CA 1
ATOM 780 C C . ASP A 1 98 ? -4.009 -17.290 -2.255 1.00 95.94 98 ASP A C 1
ATOM 782 O O . ASP A 1 98 ? -4.534 -17.661 -3.306 1.00 95.94 98 ASP A O 1
ATOM 786 N N . ASP A 1 99 ? -3.384 -16.106 -2.153 1.00 94.06 99 ASP A N 1
ATOM 787 C CA . ASP A 1 99 ? -3.239 -15.091 -3.208 1.00 94.06 99 ASP A CA 1
ATOM 788 C C . ASP A 1 99 ? -4.562 -14.537 -3.766 1.00 94.06 99 ASP A C 1
ATOM 790 O O . ASP A 1 99 ? -4.596 -13.910 -4.834 1.00 94.06 99 ASP A O 1
ATOM 794 N N . LYS A 1 100 ? -5.668 -14.696 -3.027 1.00 96.31 100 LYS A N 1
ATOM 795 C CA . LYS A 1 100 ? -6.955 -14.105 -3.401 1.00 96.31 100 LYS A CA 1
ATOM 796 C C . LYS A 1 100 ? -6.994 -12.646 -2.987 1.00 96.31 100 LYS A C 1
ATOM 798 O O . LYS A 1 100 ? -6.634 -12.296 -1.866 1.00 96.31 100 LYS A O 1
ATOM 803 N N . ILE A 1 101 ? -7.486 -11.796 -3.884 1.00 96.12 101 ILE A N 1
ATOM 804 C CA . ILE A 1 101 ? -7.639 -10.363 -3.625 1.00 96.12 101 ILE A CA 1
ATOM 805 C C . ILE A 1 101 ? -8.685 -10.161 -2.523 1.00 96.12 101 ILE A C 1
ATOM 807 O O . ILE A 1 101 ? -9.854 -10.510 -2.684 1.00 96.12 101 ILE A O 1
ATOM 811 N N . VAL A 1 102 ? -8.245 -9.585 -1.406 1.00 96.69 102 VAL A N 1
ATOM 812 C CA . VAL A 1 102 ? -9.085 -9.136 -0.289 1.00 96.69 102 VAL A CA 1
ATOM 813 C C . VAL A 1 102 ? -9.539 -7.700 -0.536 1.00 96.69 102 VAL A C 1
ATOM 815 O O . VAL A 1 102 ? -10.714 -7.385 -0.339 1.00 96.69 102 VAL A O 1
ATOM 818 N N . LYS A 1 103 ? -8.619 -6.839 -0.995 1.00 96.94 103 LYS A N 1
ATOM 819 C CA . LYS A 1 103 ? -8.889 -5.451 -1.388 1.00 96.94 103 LYS A CA 1
ATOM 820 C C . LYS A 1 103 ? -8.090 -5.075 -2.624 1.00 96.94 103 LYS A C 1
ATOM 822 O O . LYS A 1 103 ? -6.898 -5.360 -2.700 1.00 96.94 103 LYS A O 1
ATOM 827 N N . ASP A 1 104 ? -8.745 -4.404 -3.559 1.00 96.81 104 ASP A N 1
ATOM 828 C CA . ASP A 1 104 ? -8.089 -3.751 -4.686 1.00 96.81 104 ASP A CA 1
ATOM 829 C C . ASP A 1 104 ? -8.034 -2.248 -4.407 1.00 96.81 104 ASP A C 1
ATOM 831 O O . ASP A 1 104 ? -9.069 -1.603 -4.241 1.00 96.81 104 ASP A O 1
ATOM 835 N N . LEU A 1 105 ? -6.822 -1.712 -4.289 1.00 97.06 105 LEU A N 1
ATOM 836 C CA . LEU A 1 105 ? -6.564 -0.310 -3.968 1.00 97.06 105 LEU A CA 1
ATOM 837 C C . LEU A 1 105 ? -6.064 0.461 -5.196 1.00 97.06 105 LEU A C 1
ATOM 839 O O . LEU A 1 105 ? -5.748 1.647 -5.087 1.00 97.06 105 LEU A O 1
ATOM 843 N N . THR A 1 106 ? -6.000 -0.196 -6.358 1.00 96.00 106 THR A N 1
ATOM 844 C CA . THR A 1 106 ? -5.293 0.284 -7.548 1.00 96.00 106 THR A CA 1
ATOM 845 C C . THR A 1 106 ? -5.821 1.622 -8.033 1.00 96.00 106 THR A C 1
ATOM 847 O O . THR A 1 106 ? -5.040 2.556 -8.183 1.00 96.00 106 THR A O 1
ATOM 850 N N . GLU A 1 107 ? -7.136 1.756 -8.218 1.00 94.88 107 GLU A N 1
ATOM 851 C CA . GLU A 1 107 ? -7.749 3.000 -8.706 1.00 94.88 107 GLU A CA 1
ATOM 852 C C . GLU A 1 107 ? -7.425 4.191 -7.789 1.00 94.88 107 GLU A C 1
ATOM 854 O O . GLU A 1 107 ? -7.089 5.278 -8.256 1.00 94.88 107 GLU A O 1
ATOM 859 N N . LYS A 1 108 ? -7.497 3.986 -6.468 1.00 95.88 108 LYS A N 1
ATOM 860 C CA . LYS A 1 108 ? -7.301 5.061 -5.490 1.00 95.88 108 LYS A CA 1
ATOM 861 C C . LYS A 1 108 ? -5.833 5.421 -5.332 1.00 95.88 108 LYS A C 1
ATOM 863 O O . LYS A 1 108 ? -5.493 6.600 -5.389 1.00 95.88 108 LYS A O 1
ATOM 868 N N . LEU A 1 109 ? -4.957 4.430 -5.196 1.00 96.25 109 LEU A N 1
ATOM 869 C CA . LEU A 1 109 ? -3.527 4.675 -5.036 1.00 96.25 109 LEU A CA 1
ATOM 870 C C . LEU A 1 109 ? -2.891 5.219 -6.316 1.00 96.25 109 LEU A C 1
ATOM 872 O O . LEU A 1 109 ? -2.091 6.145 -6.237 1.00 96.25 109 LEU A O 1
ATOM 876 N N . SER A 1 110 ? -3.320 4.765 -7.495 1.00 95.19 110 SER A N 1
ATOM 877 C CA . SER A 1 110 ? -2.838 5.320 -8.772 1.00 95.19 110 SER A CA 1
ATOM 878 C C . SER A 1 110 ? -3.172 6.803 -8.951 1.00 95.19 110 SER A C 1
ATOM 880 O O . SER A 1 110 ? -2.505 7.483 -9.721 1.00 95.19 110 SER A O 1
ATOM 882 N N . SER A 1 111 ? -4.178 7.324 -8.236 1.00 95.19 111 SER A N 1
ATOM 883 C CA . SER A 1 111 ? -4.538 8.746 -8.287 1.00 95.19 111 SER A CA 1
ATOM 884 C C . SER A 1 111 ? -3.633 9.655 -7.448 1.00 95.19 111 SER A C 1
ATOM 886 O O . SER A 1 111 ? -3.658 10.869 -7.639 1.00 95.19 111 SER A O 1
ATOM 888 N N . VAL A 1 112 ? -2.845 9.088 -6.525 1.00 96.12 112 VAL A N 1
ATOM 889 C CA . VAL A 1 112 ? -1.984 9.852 -5.602 1.00 96.12 112 VAL A CA 1
ATOM 890 C C . VAL A 1 112 ? -0.511 9.457 -5.643 1.00 96.12 112 VAL A C 1
ATOM 892 O O . VAL A 1 112 ? 0.330 10.230 -5.193 1.00 96.12 112 VAL A O 1
ATOM 895 N N . ILE A 1 113 ? -0.178 8.268 -6.148 1.00 95.94 113 ILE A N 1
ATOM 896 C CA . ILE A 1 113 ? 1.208 7.814 -6.249 1.00 95.94 113 ILE A CA 1
ATOM 897 C C . ILE A 1 113 ? 1.874 8.497 -7.442 1.00 95.94 113 ILE A C 1
ATOM 899 O O . ILE A 1 113 ? 1.569 8.212 -8.599 1.00 95.94 113 ILE A O 1
ATOM 903 N N . GLU A 1 114 ? 2.848 9.351 -7.144 1.00 96.69 114 GLU A N 1
ATOM 904 C CA . GLU A 1 114 ? 3.784 9.883 -8.129 1.00 96.69 114 GLU A CA 1
ATOM 905 C C . GLU A 1 114 ? 5.015 8.973 -8.209 1.00 96.69 114 GLU A C 1
ATOM 907 O O . GLU A 1 114 ? 5.771 8.825 -7.243 1.00 96.69 114 GLU A O 1
ATOM 912 N N . IL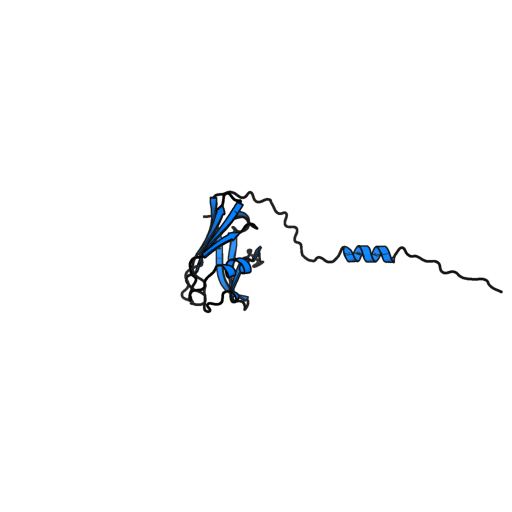E A 1 115 ? 5.220 8.341 -9.366 1.00 96.44 115 ILE A N 1
ATOM 913 C CA . ILE A 1 115 ? 6.356 7.445 -9.587 1.00 96.44 115 ILE A CA 1
ATOM 914 C C . ILE A 1 115 ? 7.577 8.259 -10.022 1.00 96.44 115 ILE A C 1
ATOM 916 O O . ILE A 1 115 ? 7.629 8.803 -11.126 1.00 96.44 115 ILE A O 1
ATOM 920 N N . THR A 1 116 ? 8.602 8.258 -9.175 1.00 95.31 116 THR A N 1
ATOM 921 C CA . THR A 1 116 ? 9.919 8.850 -9.416 1.00 95.31 116 THR A CA 1
ATOM 922 C C . THR A 1 116 ? 10.947 7.726 -9.507 1.00 95.31 116 THR A C 1
ATOM 924 O O . THR A 1 116 ? 11.541 7.328 -8.502 1.00 95.31 116 THR A O 1
ATOM 927 N N . VAL A 1 117 ? 11.122 7.177 -10.714 1.00 93.75 117 VAL A N 1
ATOM 928 C CA . VAL A 1 117 ? 12.000 6.022 -10.985 1.00 93.75 117 VAL A CA 1
ATOM 929 C C . VAL A 1 117 ? 13.361 6.189 -10.278 1.00 93.75 117 VAL A C 1
ATOM 931 O O . VAL A 1 117 ? 14.000 7.229 -10.448 1.00 93.75 117 VAL A O 1
ATOM 934 N N . PRO A 1 118 ? 13.825 5.187 -9.504 1.00 94.00 118 PRO A N 1
ATOM 935 C CA . PRO A 1 118 ? 13.310 3.813 -9.441 1.00 94.00 118 PRO A CA 1
ATOM 936 C C . PRO A 1 118 ? 12.166 3.566 -8.439 1.00 94.00 118 PRO A C 1
ATOM 938 O O . PRO A 1 118 ? 11.722 2.425 -8.322 1.00 94.00 118 PRO A O 1
ATOM 941 N N . GLY A 1 119 ? 11.700 4.586 -7.719 1.00 95.38 119 GLY A N 1
ATOM 942 C CA . GLY A 1 119 ? 10.713 4.481 -6.641 1.00 95.38 119 GLY A CA 1
ATOM 943 C C . GLY A 1 119 ? 9.518 5.418 -6.820 1.00 95.38 119 GLY A C 1
ATOM 944 O O . GLY A 1 119 ? 9.067 5.671 -7.937 1.00 95.38 119 GLY A O 1
ATOM 945 N N . THR A 1 120 ? 9.012 5.950 -5.711 1.00 97.12 120 THR A N 1
ATOM 946 C CA . THR A 1 120 ? 7.907 6.911 -5.660 1.00 97.12 120 THR A CA 1
ATOM 947 C C . THR A 1 120 ? 8.241 8.088 -4.750 1.00 97.12 120 THR A C 1
ATOM 949 O O . THR A 1 120 ? 9.066 7.978 -3.836 1.00 97.12 120 THR A O 1
ATOM 952 N N . ALA A 1 121 ? 7.539 9.200 -4.952 1.00 97.06 121 ALA A N 1
ATOM 953 C CA . ALA A 1 121 ? 7.414 10.214 -3.917 1.00 97.06 121 ALA A CA 1
ATOM 954 C C . ALA A 1 121 ? 6.627 9.648 -2.712 1.00 97.06 121 ALA A C 1
ATOM 956 O O . ALA A 1 121 ? 5.894 8.658 -2.860 1.00 97.06 121 ALA A O 1
ATOM 957 N N . PRO A 1 122 ? 6.760 10.249 -1.515 1.00 98.00 122 PRO A N 1
ATOM 958 C CA . PRO A 1 122 ? 5.864 9.965 -0.403 1.00 98.00 122 PRO A CA 1
ATOM 959 C C . PRO A 1 122 ? 4.411 10.264 -0.780 1.00 98.00 122 PRO A C 1
ATOM 961 O O . PRO A 1 122 ? 4.125 11.293 -1.392 1.00 98.00 122 PRO A O 1
ATOM 964 N N . PHE A 1 123 ? 3.489 9.394 -0.382 1.00 97.62 123 PHE A N 1
ATOM 965 C CA . PHE A 1 123 ? 2.063 9.552 -0.660 1.00 97.62 123 PHE A CA 1
ATOM 966 C C . PHE A 1 123 ? 1.212 9.224 0.563 1.00 97.62 123 PHE A C 1
ATOM 968 O O . PHE A 1 123 ? 1.649 8.514 1.471 1.00 97.62 123 PHE A O 1
ATOM 975 N N . THR A 1 124 ? -0.027 9.718 0.543 1.00 98.06 124 THR A N 1
ATOM 976 C CA . THR A 1 124 ? -1.052 9.442 1.553 1.00 98.06 124 THR A CA 1
ATOM 977 C C . THR A 1 124 ? -2.432 9.404 0.898 1.00 98.06 124 THR A C 1
ATOM 979 O O . THR A 1 124 ? -2.742 10.240 0.050 1.00 98.06 124 THR A O 1
ATOM 982 N N . TYR A 1 125 ? -3.279 8.464 1.314 1.00 97.75 125 TYR A N 1
ATOM 983 C CA . TYR A 1 125 ? -4.681 8.362 0.917 1.00 97.75 125 TYR A CA 1
ATOM 984 C C . TYR A 1 125 ? -5.548 7.860 2.075 1.00 97.75 125 TYR A C 1
ATOM 986 O O . TYR A 1 125 ? -5.088 7.070 2.893 1.00 97.75 125 TYR A O 1
ATOM 994 N N . GLU A 1 126 ? -6.815 8.266 2.129 1.00 97.38 126 GLU A N 1
ATOM 995 C CA . GLU A 1 126 ? -7.769 7.800 3.141 1.00 97.38 126 GLU A CA 1
ATOM 996 C C . GLU A 1 126 ? -8.814 6.855 2.540 1.00 97.38 126 GLU A C 1
ATOM 998 O O . GLU A 1 126 ? -9.551 7.213 1.621 1.00 97.38 126 GLU A O 1
ATOM 1003 N N . PHE A 1 127 ? -8.937 5.665 3.117 1.00 96.19 127 PHE A N 1
ATOM 1004 C CA . PHE A 1 127 ? -9.935 4.662 2.765 1.00 96.19 127 PHE A CA 1
ATOM 1005 C C . PHE A 1 127 ? -11.065 4.621 3.792 1.00 96.19 127 PHE A C 1
ATOM 1007 O O . PHE A 1 127 ? -10.853 4.788 4.992 1.00 96.19 127 PHE A O 1
ATOM 1014 N N . THR A 1 128 ? -12.289 4.366 3.334 1.00 94.44 128 THR A N 1
ATOM 1015 C CA . THR A 1 128 ? -13.481 4.256 4.197 1.00 94.44 128 THR A CA 1
ATOM 1016 C C . THR A 1 128 ? -14.077 2.850 4.215 1.00 94.44 128 THR A C 1
ATOM 1018 O O . THR A 1 128 ? -14.941 2.555 5.046 1.00 94.44 128 THR A O 1
ATOM 1021 N N . ASP A 1 129 ? -13.616 1.965 3.331 1.00 92.19 129 ASP A N 1
ATOM 1022 C CA . ASP A 1 129 ? -14.249 0.692 2.985 1.00 92.19 129 ASP A CA 1
ATOM 1023 C C . ASP A 1 129 ? -13.658 -0.532 3.708 1.00 92.19 129 ASP A C 1
ATOM 1025 O O . ASP A 1 129 ? -14.142 -1.646 3.500 1.00 92.19 129 ASP A O 1
ATOM 1029 N N . PHE A 1 130 ? -12.640 -0.353 4.555 1.00 94.00 130 PHE A N 1
ATOM 1030 C CA . PHE A 1 130 ? -12.054 -1.415 5.387 1.00 94.00 130 PHE A CA 1
ATOM 1031 C C . PHE A 1 130 ? -11.545 -0.894 6.735 1.00 94.00 130 PHE A C 1
ATOM 1033 O O . PHE A 1 130 ? -11.599 0.309 6.990 1.00 94.00 130 PHE A O 1
ATOM 1040 N N . SER A 1 131 ? -11.124 -1.795 7.623 1.00 94.56 131 SER A N 1
ATOM 1041 C CA . SER A 1 131 ? -10.456 -1.480 8.899 1.00 94.56 131 SER A CA 1
ATOM 1042 C C . SER A 1 131 ? -9.080 -2.140 8.983 1.00 94.56 131 SER A C 1
ATOM 1044 O O . SER A 1 131 ? -8.779 -3.048 8.206 1.00 94.56 131 SER A O 1
ATOM 1046 N N . ILE A 1 132 ? -8.250 -1.737 9.950 1.00 95.69 132 ILE A N 1
ATOM 1047 C CA . ILE A 1 132 ? -6.915 -2.335 10.132 1.00 95.69 132 ILE A CA 1
ATOM 1048 C C . ILE A 1 132 ? -7.014 -3.834 10.426 1.00 95.69 132 ILE A C 1
ATOM 1050 O O . ILE A 1 132 ? -6.338 -4.644 9.795 1.00 95.69 132 ILE A O 1
ATOM 1054 N N . ASP A 1 133 ? -7.919 -4.220 11.322 1.00 94.38 133 ASP A N 1
ATOM 1055 C CA . ASP A 1 133 ? -8.137 -5.622 11.689 1.00 94.38 133 ASP A CA 1
ATOM 1056 C C . ASP A 1 133 ? -8.570 -6.515 10.498 1.00 94.38 133 ASP A C 1
ATOM 1058 O O . ASP A 1 133 ? -8.357 -7.723 10.542 1.00 94.38 133 ASP A O 1
ATOM 1062 N N . GLU A 1 134 ? -9.143 -5.952 9.422 1.00 94.25 134 GLU A N 1
ATOM 1063 C CA . GLU A 1 134 ? -9.498 -6.710 8.207 1.00 94.25 134 GLU A CA 1
ATOM 1064 C C . GLU A 1 134 ? -8.293 -6.991 7.300 1.00 94.25 134 GLU A C 1
ATOM 1066 O O . GLU A 1 134 ? -8.313 -7.952 6.528 1.00 94.25 134 GLU A O 1
ATOM 1071 N N . ILE A 1 135 ? -7.255 -6.151 7.362 1.00 96.38 135 ILE A N 1
ATOM 1072 C CA . ILE A 1 135 ? -6.077 -6.244 6.489 1.00 96.38 135 ILE A CA 1
ATOM 1073 C C . ILE A 1 135 ? -4.861 -6.864 7.186 1.00 96.38 135 ILE A C 1
ATOM 1075 O O . ILE A 1 135 ? -3.979 -7.389 6.511 1.00 96.38 135 ILE A O 1
ATOM 1079 N N . VAL A 1 136 ? -4.806 -6.846 8.520 1.00 97.12 136 VAL A N 1
ATOM 1080 C CA . VAL A 1 136 ? -3.726 -7.483 9.286 1.00 97.12 136 VAL A CA 1
ATOM 1081 C C . VAL A 1 136 ? -3.707 -8.993 9.036 1.00 97.12 136 VAL A C 1
ATOM 1083 O O . VAL A 1 136 ? -4.734 -9.665 9.068 1.00 97.12 136 VAL A O 1
ATOM 1086 N N . GLY A 1 137 ? -2.510 -9.537 8.801 1.00 96.19 137 GLY A N 1
ATOM 1087 C CA . GLY A 1 137 ? -2.313 -10.951 8.467 1.00 96.19 137 GLY A CA 1
ATOM 1088 C C . GLY A 1 137 ? -2.450 -11.275 6.976 1.00 96.19 137 GLY A C 1
ATOM 1089 O O . GLY A 1 137 ? -2.146 -12.399 6.583 1.00 96.19 137 GLY A O 1
ATOM 1090 N N . ASN A 1 138 ? -2.849 -10.300 6.155 1.00 98.38 138 ASN A N 1
ATOM 1091 C CA . ASN A 1 138 ? -2.786 -10.369 4.696 1.00 98.38 138 ASN A CA 1
ATOM 1092 C C . ASN A 1 138 ? -1.457 -9.780 4.180 1.00 98.38 138 ASN A C 1
ATOM 1094 O O . ASN A 1 138 ? -0.602 -9.345 4.956 1.00 98.38 138 ASN A O 1
ATOM 1098 N N . TRP A 1 139 ? -1.277 -9.755 2.861 1.00 98.50 139 TRP A N 1
ATOM 1099 C CA . TRP A 1 139 ? -0.097 -9.198 2.201 1.00 98.50 139 TRP A CA 1
ATOM 1100 C C . TRP A 1 139 ? -0.480 -8.027 1.312 1.00 98.50 139 TRP A C 1
ATOM 1102 O O . TRP A 1 139 ? -1.420 -8.130 0.529 1.00 98.50 139 TRP A O 1
ATOM 1112 N N . PHE A 1 140 ? 0.289 -6.947 1.383 1.00 98.31 140 PHE A N 1
ATOM 1113 C CA . PHE A 1 140 ? 0.246 -5.882 0.396 1.00 98.31 140 PHE A CA 1
ATOM 1114 C C . PHE A 1 140 ? 1.160 -6.259 -0.774 1.00 98.31 140 PHE A C 1
ATOM 1116 O O . PHE A 1 140 ? 2.318 -6.636 -0.572 1.00 98.31 140 PHE A O 1
ATOM 1123 N N . VAL A 1 141 ? 0.633 -6.191 -1.992 1.00 97.69 141 VAL A N 1
ATOM 1124 C CA . VAL A 1 141 ? 1.306 -6.634 -3.213 1.00 97.69 141 VAL A CA 1
ATOM 1125 C C . VAL A 1 141 ? 1.269 -5.520 -4.243 1.00 97.69 141 VAL A C 1
ATOM 1127 O O . VAL A 1 141 ? 0.209 -4.969 -4.541 1.00 97.69 141 VAL A O 1
ATOM 1130 N N . VAL A 1 142 ? 2.433 -5.245 -4.826 1.00 96.88 142 VAL A N 1
ATOM 1131 C CA . VAL A 1 142 ? 2.564 -4.425 -6.028 1.00 96.88 142 VAL A CA 1
ATOM 1132 C C . VAL A 1 142 ? 2.793 -5.363 -7.200 1.00 96.88 142 VAL A C 1
ATOM 1134 O O . VAL A 1 142 ? 3.731 -6.166 -7.194 1.00 96.88 142 VAL A O 1
ATOM 1137 N N . ARG A 1 143 ? 1.937 -5.279 -8.216 1.00 95.06 143 ARG A N 1
ATOM 1138 C CA . ARG A 1 143 ? 2.069 -6.052 -9.456 1.00 95.06 143 ARG A CA 1
ATOM 1139 C C . ARG A 1 143 ? 2.313 -5.107 -10.612 1.00 95.06 143 ARG A C 1
ATOM 1141 O O . ARG A 1 143 ? 1.836 -3.983 -10.614 1.00 95.06 143 ARG A O 1
ATOM 1148 N N . ARG A 1 144 ? 3.038 -5.575 -11.617 1.00 91.88 144 ARG A N 1
ATOM 1149 C CA . ARG A 1 144 ? 3.063 -4.943 -12.938 1.00 91.88 144 ARG A CA 1
ATOM 1150 C C . ARG A 1 144 ? 1.846 -5.434 -13.710 1.00 91.88 144 ARG A C 1
ATOM 1152 O O . ARG A 1 144 ? 1.469 -6.592 -13.550 1.00 91.88 144 ARG A O 1
ATOM 1159 N N . ARG A 1 145 ? 1.305 -4.624 -14.620 1.00 81.44 145 ARG A N 1
ATOM 1160 C CA . ARG A 1 145 ? 0.119 -4.949 -15.441 1.00 81.44 145 ARG A CA 1
ATOM 1161 C C . ARG A 1 145 ? 0.238 -6.243 -16.271 1.00 81.44 145 ARG A C 1
ATOM 1163 O O . ARG A 1 145 ? -0.757 -6.781 -16.738 1.00 81.44 145 ARG A O 1
ATOM 1170 N N . SER A 1 146 ? 1.445 -6.792 -16.425 1.00 76.81 146 SER A N 1
ATOM 1171 C CA . SER A 1 146 ? 1.689 -8.150 -16.937 1.00 76.81 146 SER A CA 1
ATOM 1172 C C . SER A 1 146 ? 1.431 -9.264 -15.904 1.00 76.81 146 SER A C 1
ATOM 1174 O O . SER A 1 146 ? 1.880 -10.389 -16.105 1.00 76.81 146 SER A O 1
ATOM 1176 N N . TYR A 1 147 ? 0.773 -8.949 -14.782 1.00 74.94 147 TYR A N 1
ATOM 1177 C CA . TYR A 1 147 ? 0.563 -9.804 -13.607 1.00 74.94 147 TYR A CA 1
ATOM 1178 C C . TYR A 1 147 ? 1.851 -10.362 -12.989 1.00 74.94 147 TYR A C 1
ATOM 1180 O O . 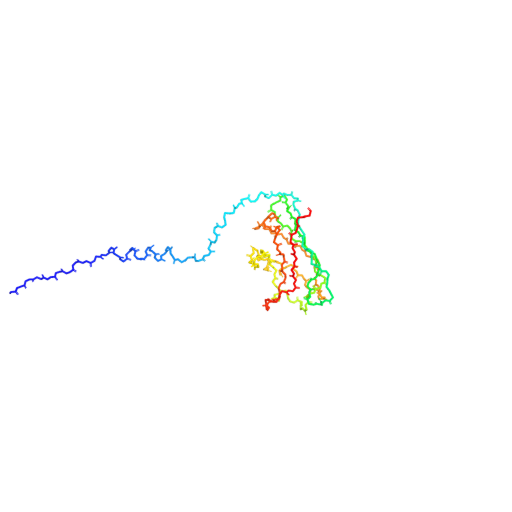TYR A 1 147 ? 1.837 -11.379 -12.299 1.00 74.94 147 TYR A O 1
ATOM 1188 N N . VAL A 1 148 ? 2.974 -9.681 -13.215 1.00 85.69 148 VAL A N 1
ATOM 1189 C CA . VAL A 1 148 ? 4.254 -10.039 -12.602 1.00 85.69 148 VAL A CA 1
ATOM 1190 C C . VAL A 1 148 ? 4.334 -9.337 -11.255 1.00 85.69 148 VAL A C 1
ATOM 1192 O O . VAL A 1 148 ? 4.274 -8.108 -11.193 1.00 85.69 148 VAL A O 1
ATOM 1195 N N . GLU A 1 149 ? 4.452 -10.114 -10.181 1.00 88.94 149 GLU A N 1
ATOM 1196 C CA . GLU A 1 149 ? 4.675 -9.587 -8.837 1.00 88.94 149 GLU A CA 1
ATOM 1197 C C . GLU A 1 149 ? 5.983 -8.787 -8.807 1.00 88.94 149 GLU A C 1
ATOM 1199 O O . GLU A 1 149 ? 7.052 -9.306 -9.126 1.00 88.94 149 GLU A O 1
ATOM 1204 N N . ALA A 1 150 ? 5.881 -7.502 -8.469 1.00 92.31 150 ALA A N 1
ATOM 1205 C CA . ALA A 1 150 ? 7.024 -6.611 -8.310 1.00 92.31 150 ALA A CA 1
ATOM 1206 C C . ALA A 1 150 ? 7.471 -6.549 -6.846 1.00 92.31 150 ALA A C 1
ATOM 1208 O O . ALA A 1 150 ? 8.648 -6.360 -6.566 1.00 92.31 150 ALA A O 1
ATOM 1209 N N . GLY A 1 151 ? 6.554 -6.745 -5.901 1.00 95.56 151 GLY A N 1
ATOM 1210 C CA . GLY A 1 151 ? 6.894 -6.943 -4.501 1.00 95.56 151 GLY A CA 1
ATOM 1211 C C . GLY A 1 151 ? 5.689 -7.371 -3.684 1.00 95.56 151 GLY A C 1
ATOM 1212 O O . GLY A 1 151 ? 4.546 -7.071 -4.033 1.00 95.56 151 GLY A O 1
ATOM 1213 N N . LYS A 1 152 ? 5.963 -8.044 -2.569 1.00 96.50 152 LYS A N 1
ATOM 1214 C CA . LYS A 1 152 ? 4.961 -8.558 -1.639 1.00 96.50 152 LYS A CA 1
ATOM 1215 C C . LYS A 1 152 ? 5.472 -8.428 -0.211 1.00 96.50 152 LYS A C 1
ATOM 1217 O O .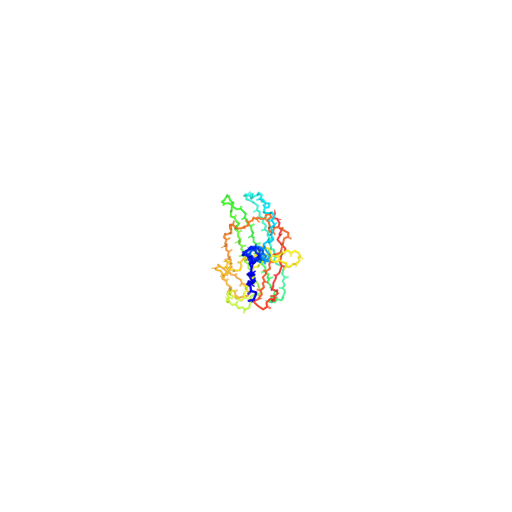 LYS A 1 152 ? 6.562 -8.902 0.105 1.00 96.50 152 LYS A O 1
ATOM 1222 N N . ALA A 1 153 ? 4.683 -7.793 0.649 1.00 97.94 153 ALA A N 1
ATOM 1223 C CA . ALA A 1 153 ? 5.035 -7.538 2.041 1.00 97.94 153 ALA A CA 1
ATOM 1224 C C . ALA A 1 153 ? 3.874 -7.916 2.977 1.00 97.94 153 ALA A C 1
ATOM 1226 O O . ALA A 1 153 ? 2.731 -7.538 2.712 1.00 97.94 153 ALA A O 1
ATOM 1227 N N . PRO A 1 154 ? 4.124 -8.671 4.064 1.00 97.94 154 PRO A N 1
ATOM 1228 C CA . PRO A 1 154 ? 3.086 -8.991 5.038 1.00 97.94 154 PRO A CA 1
ATOM 1229 C C . PRO A 1 154 ? 2.662 -7.733 5.800 1.00 97.94 154 PRO A C 1
ATOM 1231 O O . PRO A 1 154 ? 3.516 -6.977 6.263 1.00 97.94 154 PRO A O 1
ATOM 1234 N N . ILE A 1 155 ? 1.356 -7.554 5.988 1.00 98.44 155 ILE A N 1
ATOM 1235 C CA . ILE A 1 155 ? 0.796 -6.467 6.791 1.00 98.44 155 ILE A CA 1
ATOM 1236 C C . ILE A 1 155 ? 0.740 -6.927 8.247 1.00 98.44 155 ILE A C 1
ATOM 1238 O O . ILE A 1 155 ? 0.002 -7.854 8.602 1.00 98.44 155 ILE A O 1
ATOM 1242 N N . LYS A 1 156 ? 1.529 -6.278 9.102 1.00 97.69 156 LYS A N 1
ATOM 1243 C CA . LYS A 1 156 ? 1.639 -6.594 10.530 1.00 97.69 156 LYS A CA 1
ATOM 1244 C C . LYS A 1 156 ? 1.136 -5.429 11.362 1.00 97.69 156 LYS A C 1
ATOM 1246 O O . LYS A 1 156 ? 1.414 -4.283 11.031 1.00 97.69 156 LYS A O 1
ATOM 1251 N N . LYS A 1 157 ? 0.424 -5.724 12.448 1.00 95.56 157 LYS A N 1
ATOM 1252 C CA . LYS A 1 157 ? 0.057 -4.708 13.439 1.00 95.56 157 LYS A CA 1
ATOM 1253 C C . LYS A 1 157 ? 1.337 -4.170 14.097 1.00 95.56 157 LYS A C 1
ATOM 1255 O O . LYS A 1 157 ? 2.228 -4.974 14.383 1.00 95.56 157 LYS A O 1
ATOM 1260 N N . ALA A 1 158 ? 1.432 -2.849 14.239 1.00 88.94 158 ALA A N 1
ATOM 1261 C CA . ALA A 1 158 ? 2.560 -2.174 14.884 1.00 88.94 158 ALA A CA 1
ATOM 1262 C C . ALA A 1 158 ? 2.452 -2.227 16.414 1.00 88.94 158 ALA A C 1
ATOM 1264 O O . ALA A 1 158 ? 1.308 -2.301 16.922 1.00 88.94 158 ALA A O 1
#

Sequence (158 aa):
MLKPFAFLMIPKLLGFLLRIYQKLDKPGLDRRVYLTTKRKAGDVAVATFPYSDNVNTVTGEIHFSETEDKKVTCSGQMNSGFQNTHPDNFDYVIVDKDDKIVKDLTEKLSSVIEITVPGTAPFTYEFTDFSIDEIVGNWFVVRRRSYVEAGKAPIKKA

Radius of gyration: 25.21 Å; chains: 1; bounding box: 90×48×54 Å

Foldseek 3Di:
DDDDDDDDDDPPPVVVVVVVVVVPDDPDPPPPPVPVPPADAFWKKKWAWDDDPPQQAWGWMWMWGQHPVRKIKIKIKTDGNQPDQQLVQKWKFWAAPVRHGPDTCSVVCSVWWGADPRITDITMDIGNPDHLVSRARIWIFMAGPVRHTSTITHIHTD

pLDDT: mean 81.92, std 22.21, range [35.62, 98.5]

Secondary structure (DSSP, 8-state):
----------TTSHHHHHHHHTTS--TT------------TT-EEEEEEPP-S-TTS-EEEEEEEE-TTS-EEEEEEEEE----S-GGGEEEEEE-TTS-EEEE-HHHHHTT--EETTEE--EEEEESS--HHHHTTSEEEEEETTTEEEEEEE-EE-

Organism: NCBI:txid1433469